Protein AF-A0A972SRE5-F1 (afdb_monomer)

pLDDT: mean 89.02, std 12.1, range [50.0, 98.44]

Secondary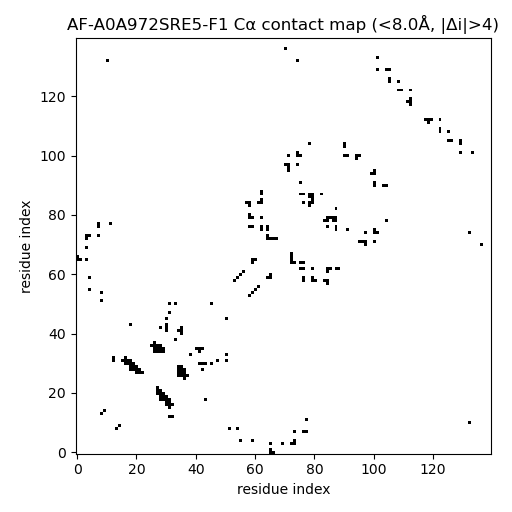 structure (DSSP, 8-state):
-THHHHHHHHHHH-S----B--TT-TT-SEETTEETTT-TT--TT--HHHHHHHHIIIIIGGGTGGGSPTTHHHHHHHHHHHH-HHHHHHHHTT---HHHHHHHHHHHHHHHHHH-GGGHHHHHHHHHHHHHHHHHHT--

Radius of gyration: 15.19 Å; Cα contacts (8 Å, |Δi|>4): 144; chains: 1; bounding box: 36×36×36 Å

Structure (mmCIF, N/CA/C/O backbone):
data_AF-A0A972SRE5-F1
#
_entry.id   AF-A0A972SRE5-F1
#
loop_
_atom_site.group_PDB
_atom_site.id
_atom_site.type_symbol
_atom_site.label_atom_id
_atom_site.label_alt_id
_atom_site.label_comp_id
_atom_site.label_asym_id
_atom_site.label_entity_id
_atom_site.label_seq_id
_atom_site.pdbx_PDB_ins_code
_atom_site.Cartn_x
_atom_site.Cartn_y
_atom_site.Cartn_z
_atom_site.occupancy
_atom_site.B_iso_or_equiv
_atom_site.auth_seq_id
_atom_site.auth_comp_id
_atom_site.auth_asym_id
_atom_site.auth_atom_id
_atom_site.pdbx_PDB_model_num
ATOM 1 N N . MET A 1 1 ? -13.699 -1.039 11.085 1.00 50.72 1 MET A N 1
ATOM 2 C CA . MET A 1 1 ? -13.719 -0.306 12.381 1.00 50.72 1 MET A CA 1
ATOM 3 C C . MET A 1 1 ? -12.350 0.309 12.616 1.00 50.72 1 MET A C 1
ATOM 5 O O . MET A 1 1 ? -11.354 -0.294 12.239 1.00 50.72 1 MET A O 1
ATOM 9 N N . ARG A 1 2 ? -12.311 1.486 13.255 1.00 56.03 2 ARG A N 1
ATOM 10 C CA . ARG A 1 2 ? -11.125 2.343 13.463 1.00 56.03 2 ARG A CA 1
ATOM 11 C C . ARG A 1 2 ? -9.849 1.597 13.902 1.00 56.03 2 ARG A C 1
ATOM 13 O O . ARG A 1 2 ? -8.768 1.989 13.480 1.00 56.03 2 ARG A O 1
ATOM 20 N N . GLU A 1 3 ? -9.991 0.513 14.667 1.00 64.50 3 GLU A N 1
ATOM 21 C CA . GLU A 1 3 ? -8.895 -0.344 15.151 1.00 64.50 3 GLU A CA 1
ATOM 22 C C . GLU A 1 3 ? -8.082 -1.022 14.032 1.00 64.50 3 GLU A C 1
ATOM 24 O O . GLU A 1 3 ? -6.872 -1.201 14.176 1.00 64.50 3 GLU A O 1
ATOM 29 N N . ASN A 1 4 ? -8.692 -1.334 12.882 1.00 78.56 4 ASN A N 1
ATOM 30 C CA . ASN A 1 4 ? -7.977 -2.006 11.793 1.00 78.56 4 ASN A CA 1
ATOM 31 C C . ASN A 1 4 ? -7.042 -1.066 11.029 1.00 78.56 4 ASN A C 1
ATOM 33 O O . ASN A 1 4 ? -6.017 -1.529 10.531 1.00 78.56 4 ASN A O 1
ATOM 37 N N . PHE A 1 5 ? -7.334 0.241 10.969 1.00 90.81 5 PHE A N 1
ATOM 38 C CA . PHE A 1 5 ? -6.460 1.188 10.272 1.00 90.81 5 PHE A CA 1
ATOM 39 C C . PHE A 1 5 ? -5.112 1.331 10.977 1.00 90.81 5 PHE A C 1
ATOM 41 O O . PHE A 1 5 ? -4.082 1.271 10.318 1.00 90.81 5 PHE A O 1
ATOM 48 N N . ASP A 1 6 ? -5.093 1.488 12.303 1.00 89.75 6 ASP A N 1
ATOM 49 C CA . ASP A 1 6 ? -3.832 1.641 13.037 1.00 89.75 6 ASP A CA 1
ATOM 50 C C . ASP A 1 6 ? -2.947 0.397 12.891 1.00 89.75 6 ASP A C 1
ATOM 52 O O . ASP A 1 6 ? -1.742 0.512 12.648 1.00 89.75 6 ASP A O 1
ATOM 56 N N . ARG A 1 7 ? -3.553 -0.797 12.945 1.00 87.94 7 ARG A N 1
ATOM 57 C CA . ARG A 1 7 ? -2.868 -2.062 12.652 1.00 87.94 7 ARG A CA 1
ATOM 58 C C . ARG A 1 7 ? -2.359 -2.099 11.209 1.00 87.94 7 ARG A C 1
ATOM 60 O O . ARG A 1 7 ? -1.186 -2.397 10.990 1.00 87.94 7 ARG A O 1
ATOM 67 N N . ALA A 1 8 ? -3.204 -1.784 10.228 1.00 90.56 8 ALA A N 1
ATOM 68 C CA . ALA A 1 8 ? -2.831 -1.775 8.815 1.00 90.56 8 ALA A CA 1
ATOM 69 C C . ALA A 1 8 ? -1.677 -0.802 8.545 1.00 90.56 8 ALA A C 1
ATOM 71 O O . ALA A 1 8 ? -0.689 -1.168 7.916 1.00 90.56 8 ALA A O 1
ATOM 72 N N . PHE A 1 9 ? -1.760 0.412 9.084 1.00 90.75 9 PHE A N 1
ATOM 73 C CA . PHE A 1 9 ? -0.733 1.438 8.974 1.00 90.75 9 PHE A CA 1
ATOM 74 C C . PHE A 1 9 ? 0.623 0.926 9.470 1.00 90.75 9 PHE A C 1
ATOM 76 O O . PHE A 1 9 ? 1.615 1.004 8.747 1.00 90.75 9 PHE A O 1
ATOM 83 N N . LEU A 1 10 ? 0.661 0.315 10.659 1.00 87.69 10 LEU A N 1
ATOM 84 C CA . LEU A 1 10 ? 1.890 -0.258 11.212 1.00 87.69 10 LEU A CA 1
ATOM 85 C C . LEU A 1 10 ? 2.434 -1.421 10.368 1.00 87.69 10 LEU A C 1
ATOM 87 O O . LEU A 1 10 ? 3.647 -1.532 10.188 1.00 87.69 10 LEU A O 1
ATOM 91 N N . LEU A 1 11 ? 1.566 -2.277 9.822 1.00 86.62 11 LEU A N 1
ATOM 92 C CA . LEU A 1 11 ? 1.974 -3.412 8.985 1.00 86.62 11 LEU A CA 1
ATOM 93 C C . LEU A 1 11 ? 2.551 -2.981 7.629 1.00 86.62 11 LEU A C 1
ATOM 95 O O . LEU A 1 11 ? 3.482 -3.628 7.134 1.00 86.62 11 LEU A O 1
ATOM 99 N N . VAL A 1 12 ? 1.985 -1.924 7.041 1.00 83.38 12 VAL A N 1
ATOM 100 C CA . VAL A 1 12 ? 2.255 -1.451 5.673 1.00 83.38 12 VAL A CA 1
ATOM 101 C C . VAL A 1 12 ? 3.414 -0.456 5.632 1.00 83.38 12 VAL A C 1
ATOM 103 O O . VAL A 1 12 ? 4.267 -0.562 4.746 1.00 83.38 12 VAL A O 1
ATOM 106 N N . ILE A 1 13 ? 3.463 0.484 6.577 1.00 80.69 13 ILE A N 1
ATOM 107 C CA . ILE A 1 13 ? 4.465 1.563 6.621 1.00 80.69 13 ILE A CA 1
ATOM 108 C C . ILE A 1 13 ? 5.648 1.196 7.521 1.00 80.69 13 ILE A C 1
ATOM 110 O O . ILE A 1 13 ? 6.780 1.591 7.250 1.00 80.69 13 ILE A O 1
ATOM 114 N N . GLY A 1 14 ? 5.419 0.361 8.538 1.00 69.56 14 GLY A N 1
ATOM 115 C CA . GLY A 1 14 ? 6.425 0.032 9.544 1.00 69.56 14 GLY A CA 1
ATOM 116 C C . GLY A 1 14 ? 6.642 1.169 10.548 1.00 69.56 14 GLY A C 1
ATOM 117 O O . GLY A 1 14 ? 6.257 2.314 10.328 1.00 69.56 14 GLY A O 1
ATOM 118 N N . ALA A 1 15 ? 7.272 0.850 11.680 1.00 50.00 15 ALA A N 1
ATOM 119 C CA . ALA A 1 15 ? 7.563 1.822 12.739 1.00 50.00 15 ALA A CA 1
ATOM 120 C C . ALA A 1 15 ? 8.754 2.755 12.417 1.00 50.00 15 ALA A C 1
ATOM 122 O O . ALA A 1 15 ? 8.974 3.735 13.122 1.00 50.00 15 ALA A O 1
ATOM 123 N N . GLU A 1 16 ? 9.530 2.466 11.366 1.00 51.94 16 GLU A N 1
ATOM 124 C CA . GLU A 1 16 ? 10.805 3.132 11.059 1.00 51.94 16 GLU A CA 1
ATOM 125 C C . GLU A 1 16 ? 10.774 3.883 9.719 1.00 51.94 16 GLU A C 1
ATOM 127 O O . GLU A 1 16 ? 11.599 3.646 8.835 1.00 51.94 16 GLU A O 1
ATOM 132 N N . GLY A 1 17 ? 9.830 4.808 9.543 1.00 60.12 17 GLY A N 1
ATOM 133 C CA . GLY A 1 17 ? 9.872 5.740 8.416 1.00 60.12 17 GLY A CA 1
ATOM 134 C C . GLY A 1 17 ? 10.993 6.764 8.589 1.00 60.12 17 GLY A C 1
ATOM 135 O O . GLY A 1 17 ? 10.757 7.892 9.007 1.00 60.12 17 GLY A O 1
ATOM 136 N N . LYS A 1 18 ? 12.232 6.367 8.297 1.00 62.59 18 LYS A N 1
ATOM 137 C CA . LYS A 1 18 ? 13.389 7.265 8.369 1.00 62.59 18 LYS A CA 1
ATOM 138 C C . LYS A 1 18 ? 13.345 8.264 7.208 1.00 62.59 18 LYS A C 1
ATOM 140 O O . LYS A 1 18 ? 12.980 7.871 6.100 1.00 62.59 18 LYS A O 1
ATOM 145 N N . PRO A 1 19 ? 13.724 9.530 7.436 1.00 67.75 19 PRO A N 1
ATOM 146 C CA . PRO A 1 19 ? 13.861 10.492 6.358 1.00 67.75 19 PRO A CA 1
ATOM 147 C C . PRO A 1 19 ? 14.948 10.032 5.380 1.00 67.75 19 PRO A C 1
ATOM 149 O O . PRO A 1 19 ? 16.047 9.653 5.789 1.00 67.75 19 PRO A O 1
ATOM 152 N N . THR A 1 20 ? 14.647 10.085 4.089 1.00 68.50 20 THR A N 1
ATOM 153 C CA . THR A 1 20 ? 15.584 9.807 3.000 1.00 68.50 20 THR A CA 1
ATOM 154 C C . THR A 1 20 ? 15.576 10.969 2.023 1.00 68.50 20 THR A C 1
ATOM 156 O O . THR A 1 20 ? 14.537 11.564 1.751 1.00 68.50 20 THR A O 1
ATOM 159 N N . ASN A 1 21 ? 16.742 11.303 1.487 1.00 69.00 21 ASN A N 1
ATOM 160 C CA . ASN A 1 21 ? 16.878 12.327 0.462 1.00 69.00 21 ASN A CA 1
ATOM 161 C C . ASN A 1 21 ? 17.818 11.777 -0.608 1.00 69.00 21 ASN A C 1
ATOM 163 O O . ASN A 1 21 ? 19.033 11.780 -0.411 1.00 69.00 21 ASN A O 1
ATOM 167 N N . ASP A 1 22 ? 17.244 11.225 -1.673 1.00 65.31 22 ASP A N 1
ATOM 168 C CA . ASP A 1 22 ? 17.992 10.719 -2.820 1.00 65.31 22 ASP A CA 1
ATOM 169 C C . ASP A 1 22 ? 18.030 11.821 -3.899 1.00 65.31 22 ASP A C 1
ATOM 171 O O . ASP A 1 22 ? 16.967 12.227 -4.375 1.00 65.31 22 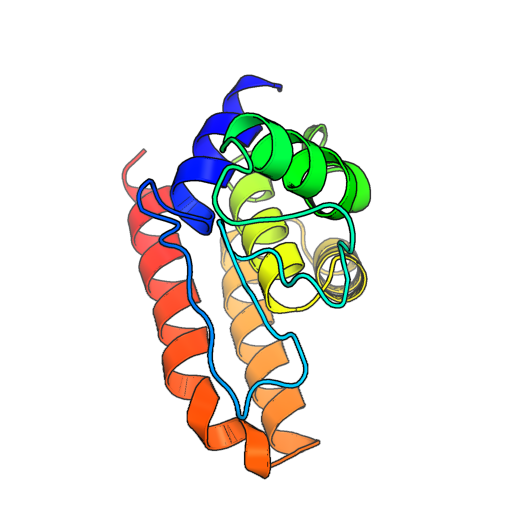ASP A O 1
ATOM 175 N N . PRO A 1 23 ? 19.215 12.353 -4.262 1.00 62.81 23 PRO A N 1
ATOM 176 C CA . PRO A 1 23 ? 19.350 13.399 -5.278 1.00 62.81 23 PRO A CA 1
ATOM 177 C C . PRO A 1 23 ? 18.826 13.005 -6.665 1.00 62.81 23 PRO A C 1
ATOM 179 O O . PRO A 1 23 ? 18.479 13.894 -7.443 1.00 62.81 23 PRO A O 1
ATOM 182 N N . ASP A 1 24 ? 18.778 11.705 -6.972 1.00 62.22 24 ASP A N 1
ATOM 183 C CA . ASP A 1 24 ? 18.308 11.173 -8.256 1.00 62.22 24 ASP A CA 1
ATOM 184 C C . ASP A 1 24 ? 16.814 10.786 -8.226 1.00 62.22 24 ASP A C 1
ATOM 186 O O . ASP A 1 24 ? 16.250 10.399 -9.256 1.00 62.22 24 ASP A O 1
ATOM 190 N N . ASP A 1 25 ? 16.151 10.889 -7.066 1.00 62.25 25 ASP A N 1
ATOM 191 C CA . ASP A 1 25 ? 14.722 10.612 -6.928 1.00 62.25 25 ASP A CA 1
ATOM 192 C C . ASP A 1 25 ? 13.893 11.851 -7.314 1.00 62.25 25 ASP A C 1
ATOM 194 O O . ASP A 1 25 ? 13.960 12.882 -6.635 1.00 62.25 25 ASP A O 1
ATOM 198 N N . PRO A 1 26 ? 13.052 11.781 -8.368 1.00 61.00 26 PRO A N 1
ATOM 199 C CA . PRO A 1 26 ? 12.168 12.885 -8.740 1.00 61.00 26 PRO A CA 1
ATOM 200 C C . PRO A 1 26 ? 11.178 13.274 -7.628 1.00 61.00 26 PRO A C 1
ATOM 202 O O . PRO A 1 26 ? 10.639 14.382 -7.659 1.00 61.00 26 PRO A O 1
ATOM 205 N N . GLY A 1 27 ? 10.933 12.391 -6.650 1.00 61.34 27 GLY A N 1
ATOM 206 C CA . GLY A 1 27 ? 10.114 12.658 -5.466 1.00 61.34 27 GLY A CA 1
ATOM 207 C C . GLY A 1 27 ? 10.779 13.568 -4.424 1.00 61.34 27 GLY A C 1
ATOM 208 O O . GLY A 1 27 ? 10.074 14.190 -3.619 1.00 61.34 27 GLY A O 1
ATOM 209 N N . GLY A 1 28 ? 12.110 13.688 -4.463 1.00 77.25 28 GLY A N 1
ATOM 210 C CA . GLY A 1 28 ? 12.908 14.471 -3.525 1.00 77.25 28 GLY A CA 1
ATOM 211 C C . GLY A 1 28 ? 12.887 13.918 -2.096 1.00 77.25 28 GLY A C 1
ATOM 212 O O . GLY A 1 28 ? 12.824 12.711 -1.863 1.00 77.25 28 GLY A O 1
ATOM 213 N N . PHE A 1 29 ? 12.946 14.822 -1.113 1.00 83.19 29 PHE A N 1
ATOM 214 C CA . PHE A 1 29 ? 12.899 14.468 0.306 1.00 83.19 29 PHE A CA 1
ATOM 215 C C . PHE A 1 29 ? 11.671 13.599 0.624 1.00 83.19 29 PHE A C 1
ATOM 217 O O . PHE A 1 29 ? 10.542 13.987 0.329 1.00 83.19 29 PHE A O 1
ATOM 224 N N . THR A 1 30 ? 11.892 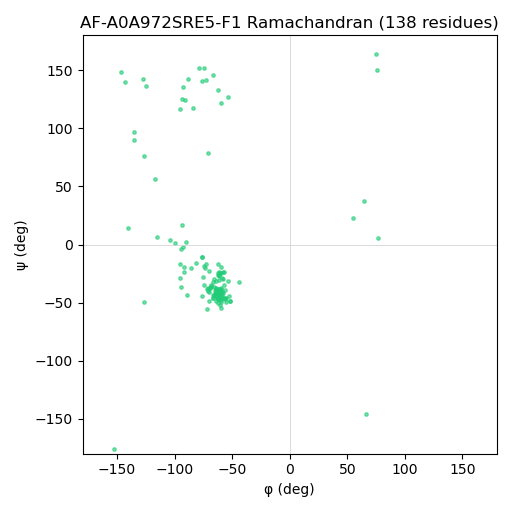12.452 1.262 1.00 82.19 30 THR A N 1
ATOM 225 C CA . THR A 1 30 ? 10.848 11.499 1.647 1.00 82.19 30 THR A CA 1
ATOM 226 C C . THR A 1 30 ? 10.919 11.215 3.141 1.00 82.19 30 THR A C 1
ATOM 228 O O . THR A 1 30 ? 11.999 10.990 3.682 1.00 82.19 30 THR A O 1
ATOM 231 N N . ILE A 1 31 ? 9.774 11.187 3.820 1.00 85.12 31 ILE A N 1
ATOM 232 C CA . ILE A 1 31 ? 9.659 10.782 5.229 1.00 85.12 31 ILE A CA 1
ATOM 233 C C . ILE A 1 31 ? 8.355 10.003 5.425 1.00 85.12 31 ILE A C 1
ATOM 235 O O . ILE A 1 31 ? 7.343 10.324 4.810 1.00 85.12 31 ILE A O 1
ATOM 239 N N . TRP A 1 32 ? 8.372 8.930 6.223 1.00 86.62 32 TRP A N 1
ATOM 240 C CA . TRP A 1 32 ? 7.212 8.029 6.400 1.00 86.62 32 TRP A CA 1
ATOM 241 C C . TRP A 1 32 ? 6.653 7.436 5.086 1.00 86.62 32 TRP A C 1
ATOM 243 O O . TRP A 1 32 ? 5.489 7.047 5.011 1.00 86.62 32 TRP A O 1
ATOM 253 N N . GLY A 1 33 ? 7.472 7.379 4.029 1.00 82.88 33 GLY A N 1
ATOM 254 C CA . GLY A 1 33 ? 7.044 6.969 2.685 1.00 82.88 33 GLY A CA 1
ATOM 255 C C . GLY A 1 33 ? 6.259 8.033 1.905 1.00 82.88 33 GLY A C 1
ATOM 256 O O . GLY A 1 33 ? 5.791 7.741 0.811 1.00 82.88 33 GLY A O 1
ATOM 257 N N . LEU A 1 34 ? 6.125 9.252 2.436 1.00 86.38 34 LEU A N 1
ATOM 258 C CA . LEU A 1 34 ? 5.556 10.402 1.735 1.00 86.38 34 LEU A CA 1
ATOM 259 C C . LEU A 1 34 ? 6.679 11.201 1.079 1.00 86.38 34 LEU A C 1
ATOM 261 O O . LEU A 1 34 ? 7.619 11.603 1.764 1.00 86.38 34 LEU A O 1
ATOM 265 N N . ALA A 1 35 ? 6.578 11.434 -0.228 1.00 87.38 35 ALA A N 1
ATOM 266 C CA . ALA A 1 35 ? 7.546 12.229 -0.978 1.00 87.38 35 ALA A CA 1
ATOM 267 C C . ALA A 1 35 ? 7.109 13.697 -1.056 1.00 87.38 35 ALA A C 1
ATOM 269 O O . ALA A 1 35 ? 5.952 14.000 -1.367 1.00 87.38 35 ALA A O 1
ATOM 270 N N . LYS A 1 36 ? 8.049 14.618 -0.823 1.00 88.38 36 LYS A N 1
ATOM 271 C CA . LYS A 1 36 ? 7.798 16.065 -0.761 1.00 88.38 36 LYS A CA 1
ATOM 272 C C . LYS A 1 36 ? 7.258 16.634 -2.068 1.00 88.38 36 LYS A C 1
ATOM 274 O O . LYS A 1 36 ? 6.530 17.618 -2.048 1.00 88.38 36 LYS A O 1
ATOM 279 N N . HIS A 1 37 ? 7.564 16.004 -3.199 1.00 88.38 37 HIS A N 1
ATOM 280 C CA . HIS A 1 37 ? 6.969 16.368 -4.483 1.00 88.38 37 HIS A CA 1
ATOM 281 C C . HIS A 1 37 ? 5.428 16.322 -4.470 1.00 88.38 37 HIS A C 1
ATOM 283 O O . HIS A 1 37 ? 4.789 17.197 -5.050 1.00 88.38 37 HIS A O 1
ATOM 289 N N . TYR A 1 38 ? 4.835 15.330 -3.796 1.00 86.50 38 TYR A N 1
ATOM 290 C CA . TYR A 1 38 ? 3.378 15.177 -3.683 1.00 86.50 38 TYR A CA 1
ATOM 291 C C . TYR A 1 38 ? 2.801 15.859 -2.438 1.00 86.50 38 TYR A C 1
ATOM 293 O O . TYR A 1 38 ? 1.635 16.245 -2.442 1.00 86.50 38 TYR A O 1
ATOM 301 N N . HIS A 1 39 ? 3.630 16.050 -1.410 1.00 89.69 39 HIS A N 1
ATOM 302 C CA . HIS A 1 39 ? 3.269 16.682 -0.141 1.00 89.69 39 HIS A CA 1
ATOM 303 C C . HIS A 1 39 ? 4.246 17.832 0.174 1.00 89.69 39 HIS A C 1
ATOM 305 O O . HIS A 1 39 ? 5.159 17.654 0.986 1.00 89.69 39 HIS A O 1
ATOM 311 N N . PRO A 1 40 ? 4.133 19.001 -0.490 1.00 90.69 40 PRO A N 1
ATOM 312 C CA . PRO A 1 40 ? 5.117 20.088 -0.390 1.00 90.69 40 PRO A CA 1
ATOM 313 C C . PRO A 1 40 ? 5.371 20.604 1.034 1.00 90.69 40 PRO A C 1
ATOM 315 O O . PRO A 1 40 ? 6.434 21.164 1.315 1.00 90.69 40 PRO A O 1
ATOM 318 N N . GLU A 1 41 ? 4.400 20.414 1.923 1.00 90.88 41 GLU A N 1
ATOM 319 C CA . GLU A 1 41 ? 4.410 20.790 3.333 1.00 90.88 41 GLU A CA 1
ATOM 320 C C . GLU A 1 41 ? 5.315 19.925 4.218 1.00 90.88 41 GLU A C 1
ATOM 322 O O . GLU A 1 41 ? 5.642 20.352 5.323 1.00 90.88 41 GLU A O 1
ATOM 327 N N . ILE A 1 42 ? 5.740 18.738 3.765 1.00 90.06 42 ILE A N 1
ATOM 328 C CA . ILE A 1 42 ? 6.545 17.843 4.605 1.00 90.06 42 ILE A CA 1
ATOM 329 C C . ILE A 1 42 ? 8.019 18.264 4.669 1.00 90.06 42 ILE A C 1
ATOM 331 O O . ILE A 1 42 ? 8.613 18.836 3.742 1.00 90.06 42 ILE A O 1
ATOM 335 N N . ASP A 1 43 ? 8.641 17.921 5.788 1.00 89.31 43 ASP A N 1
ATOM 336 C CA . ASP A 1 43 ? 10.038 18.170 6.120 1.00 89.31 43 ASP A CA 1
ATOM 337 C C . ASP A 1 43 ? 10.594 17.118 7.103 1.00 89.31 43 ASP A C 1
ATOM 339 O O . ASP A 1 43 ? 9.924 16.150 7.470 1.00 89.31 43 ASP A O 1
ATOM 343 N N . ALA A 1 44 ? 11.842 17.306 7.541 1.00 86.69 44 ALA A N 1
ATOM 344 C CA . ALA A 1 44 ? 12.526 16.402 8.467 1.00 86.69 44 ALA A CA 1
ATOM 345 C C . ALA A 1 44 ? 11.872 16.284 9.855 1.00 86.69 44 ALA A C 1
ATOM 347 O O . ALA A 1 44 ? 12.164 15.325 10.568 1.00 86.69 44 ALA A O 1
ATOM 348 N N . ASN A 1 45 ? 10.992 17.216 10.230 1.00 89.12 45 ASN A N 1
ATOM 349 C CA . ASN A 1 45 ? 10.303 17.242 11.520 1.00 89.12 45 ASN A CA 1
ATOM 350 C C . ASN A 1 45 ? 8.843 16.781 11.416 1.00 89.12 45 ASN A C 1
ATOM 352 O O . ASN A 1 45 ? 8.112 16.833 12.406 1.00 89.12 45 ASN A O 1
ATOM 356 N N . THR A 1 46 ? 8.402 16.343 10.234 1.00 89.50 46 THR A N 1
ATOM 357 C CA . THR A 1 46 ? 7.021 15.912 10.016 1.00 89.50 46 THR A CA 1
ATOM 358 C C . THR A 1 46 ? 6.679 14.744 10.946 1.00 89.50 46 THR A C 1
ATOM 360 O O . THR A 1 46 ? 7.349 13.709 10.891 1.00 89.50 46 THR A O 1
ATOM 363 N N . PRO A 1 47 ? 5.648 14.868 11.803 1.00 89.81 47 PRO A N 1
ATOM 364 C CA . PRO A 1 47 ? 5.312 13.835 12.772 1.00 89.81 47 PRO A CA 1
ATOM 365 C C . PRO A 1 47 ? 4.640 12.635 12.099 1.00 89.81 47 PRO A C 1
ATOM 367 O O . PRO A 1 47 ? 3.915 12.778 11.113 1.00 89.81 47 PRO A O 1
ATOM 370 N N . ILE A 1 48 ? 4.804 11.446 12.684 1.00 87.69 48 ILE A N 1
ATOM 371 C CA . ILE A 1 48 ? 4.155 10.223 12.187 1.00 87.69 48 ILE A CA 1
ATOM 372 C C . ILE A 1 48 ? 2.621 10.339 12.164 1.00 87.69 48 ILE A C 1
ATOM 374 O O . ILE A 1 48 ? 1.976 9.754 11.298 1.00 87.69 48 ILE A O 1
ATOM 378 N N . ASP A 1 49 ? 2.030 11.140 13.055 1.00 89.69 49 ASP A N 1
ATOM 379 C CA . ASP A 1 49 ? 0.585 11.389 13.077 1.00 89.69 49 ASP A CA 1
ATOM 380 C C . ASP A 1 49 ? 0.100 12.157 11.844 1.00 89.69 49 ASP A C 1
ATOM 382 O O . ASP A 1 49 ? -1.007 11.909 11.366 1.00 89.69 49 ASP A O 1
ATOM 386 N N . TYR A 1 50 ? 0.934 13.042 11.288 1.00 91.81 50 TYR A N 1
ATOM 387 C CA . TYR A 1 50 ? 0.638 13.679 10.007 1.00 91.81 50 TYR A CA 1
ATOM 388 C C . TYR A 1 50 ? 0.596 12.631 8.897 1.00 91.81 50 TYR A C 1
ATOM 390 O O . TYR A 1 50 ? -0.387 12.537 8.162 1.00 91.81 50 TYR A O 1
ATOM 398 N N . ALA A 1 51 ? 1.619 11.773 8.838 1.00 90.62 51 ALA A N 1
ATOM 399 C CA . ALA A 1 51 ? 1.652 10.687 7.870 1.00 90.62 51 ALA A CA 1
ATOM 400 C C . ALA A 1 51 ? 0.427 9.775 8.014 1.00 90.62 51 ALA A C 1
ATOM 402 O O . ALA A 1 51 ? -0.244 9.495 7.025 1.00 90.62 51 ALA A O 1
ATOM 403 N N . LYS A 1 52 ? 0.058 9.382 9.239 1.00 91.88 52 LYS A N 1
ATOM 404 C CA . LYS A 1 52 ? -1.167 8.612 9.499 1.00 91.88 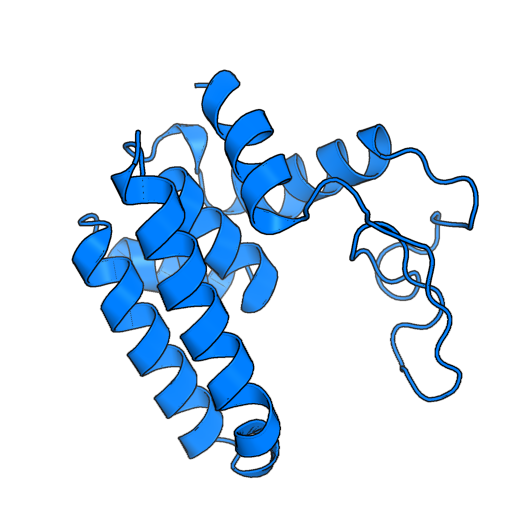52 LYS A CA 1
ATOM 405 C C . LYS A 1 52 ? -2.412 9.269 8.907 1.00 91.88 52 LYS A C 1
ATOM 407 O O . LYS A 1 52 ? -3.215 8.569 8.298 1.00 91.88 52 LYS A O 1
ATOM 412 N N . GLN A 1 53 ? -2.578 10.582 9.059 1.00 93.94 53 GLN A N 1
ATOM 413 C CA . GLN A 1 53 ? -3.729 11.302 8.503 1.00 93.94 53 GLN A CA 1
ATOM 414 C C . GLN A 1 53 ? -3.737 11.285 6.972 1.00 93.94 53 GLN A C 1
ATOM 416 O O . GLN A 1 53 ? -4.785 11.033 6.376 1.00 93.94 53 GLN A O 1
ATOM 421 N N . VAL A 1 54 ? -2.575 11.484 6.344 1.00 94.38 54 VAL A N 1
ATOM 422 C CA . VAL A 1 54 ? -2.422 11.379 4.885 1.00 94.38 54 VAL A CA 1
ATOM 423 C C . VAL A 1 54 ? -2.781 9.969 4.415 1.00 94.38 54 VAL A C 1
ATOM 425 O O . VAL A 1 54 ? -3.666 9.807 3.579 1.00 94.38 54 VAL A O 1
ATOM 428 N N . TYR A 1 55 ? -2.190 8.933 5.016 1.00 94.88 55 TYR A N 1
ATOM 429 C CA . TYR A 1 55 ? -2.468 7.544 4.646 1.00 94.88 55 TYR A CA 1
ATOM 430 C C . TYR A 1 55 ? -3.932 7.150 4.851 1.00 94.88 55 TYR A C 1
ATOM 432 O O . TYR A 1 55 ? -4.513 6.438 4.027 1.00 94.88 55 TYR A O 1
ATOM 440 N N . ARG A 1 56 ? -4.544 7.637 5.934 1.00 95.06 56 ARG A N 1
ATOM 441 C CA . ARG A 1 56 ? -5.963 7.431 6.211 1.00 95.06 56 ARG A CA 1
ATOM 442 C C . ARG A 1 56 ? -6.814 8.005 5.084 1.00 95.06 56 ARG A C 1
ATOM 444 O O . ARG A 1 56 ? -7.598 7.283 4.482 1.00 95.06 56 ARG A O 1
ATOM 451 N N . LYS A 1 57 ? -6.619 9.282 4.771 1.00 96.25 57 LYS A N 1
ATOM 452 C CA . LYS A 1 57 ? -7.447 10.005 3.808 1.00 96.25 57 LYS A CA 1
ATOM 453 C C . LYS A 1 57 ? -7.226 9.527 2.373 1.00 96.25 57 LYS A C 1
ATOM 455 O O . LYS A 1 57 ? -8.184 9.292 1.644 1.00 96.25 57 LYS A O 1
ATOM 460 N N . GLU A 1 58 ? -5.971 9.410 1.955 1.00 96.19 58 GLU A N 1
ATOM 461 C CA . GLU A 1 58 ? -5.622 9.225 0.543 1.00 96.19 58 GLU A CA 1
ATOM 462 C C . GLU A 1 58 ? -5.641 7.766 0.091 1.00 96.19 58 GLU A C 1
ATOM 464 O O . GLU A 1 58 ? -5.774 7.503 -1.102 1.00 96.19 58 GLU A O 1
ATOM 469 N N . TYR A 1 59 ? -5.554 6.814 1.024 1.00 96.38 59 TYR A N 1
ATOM 470 C CA . TYR A 1 59 ? -5.452 5.395 0.685 1.00 96.38 59 TYR A CA 1
ATOM 471 C C . TYR A 1 59 ? -6.513 4.545 1.380 1.00 96.38 59 TYR A C 1
ATOM 473 O O . TYR A 1 59 ? -7.184 3.772 0.705 1.00 96.38 59 TYR A O 1
ATOM 481 N N . TRP A 1 60 ? -6.704 4.676 2.697 1.00 96.88 60 TRP A N 1
ATOM 482 C CA . TRP A 1 60 ? -7.678 3.857 3.436 1.00 96.88 60 TRP A CA 1
ATOM 483 C C . TRP A 1 60 ? -9.127 4.256 3.129 1.00 96.88 60 TRP A C 1
ATOM 485 O O . TRP A 1 60 ? -9.927 3.435 2.678 1.00 96.88 60 TRP A O 1
ATOM 495 N N . ASP A 1 61 ? -9.460 5.531 3.320 1.00 97.31 61 ASP A N 1
ATOM 496 C CA . ASP A 1 61 ? -10.804 6.055 3.072 1.00 97.31 61 ASP A CA 1
ATOM 497 C C . ASP A 1 61 ? -11.115 6.047 1.566 1.00 97.31 61 ASP A C 1
ATOM 499 O O . ASP A 1 61 ? -12.230 5.719 1.163 1.00 97.31 61 ASP A O 1
ATOM 503 N N . ALA A 1 62 ? -10.112 6.315 0.720 1.00 98.00 62 ALA A N 1
ATOM 504 C CA . ALA A 1 62 ? -10.253 6.328 -0.736 1.00 98.00 62 ALA A CA 1
ATOM 505 C C . ALA A 1 62 ? -10.760 4.997 -1.320 1.00 98.00 62 ALA A C 1
ATOM 507 O O . ALA A 1 62 ? -11.444 5.002 -2.344 1.00 98.00 62 ALA A O 1
ATOM 508 N N . ILE A 1 63 ? -10.451 3.865 -0.677 1.00 97.88 63 ILE A N 1
ATOM 509 C CA . ILE A 1 63 ? -10.915 2.535 -1.102 1.00 97.88 63 ILE A CA 1
ATOM 510 C C . ILE A 1 63 ? -12.130 2.031 -0.308 1.00 97.88 63 ILE A C 1
ATOM 512 O O . ILE A 1 63 ? -12.578 0.908 -0.545 1.00 97.88 63 ILE A O 1
ATOM 516 N N . GLY A 1 64 ? -12.653 2.829 0.631 1.00 96.62 64 GLY A N 1
ATOM 517 C CA . GLY A 1 64 ? -13.731 2.422 1.536 1.00 96.62 64 GLY A CA 1
ATOM 518 C C . GLY A 1 64 ? -13.323 1.287 2.478 1.00 96.62 64 GLY A C 1
ATOM 519 O O . GLY A 1 64 ? -14.111 0.377 2.723 1.00 96.62 64 GLY A O 1
ATOM 520 N N . ALA A 1 65 ? -12.078 1.289 2.968 1.00 96.50 65 ALA A N 1
ATOM 521 C CA . ALA A 1 65 ? -11.521 0.158 3.713 1.00 96.50 65 ALA A CA 1
ATOM 522 C C . ALA A 1 65 ? -12.256 -0.159 5.028 1.00 96.50 65 ALA A C 1
ATOM 524 O O . ALA A 1 65 ? -12.252 -1.311 5.449 1.00 96.50 65 ALA A O 1
ATOM 525 N N . ASP A 1 66 ? -12.924 0.818 5.654 1.00 95.31 66 ASP A N 1
ATOM 526 C CA . ASP A 1 66 ? -13.710 0.579 6.874 1.00 95.31 66 ASP A CA 1
ATOM 527 C C . ASP A 1 66 ? -14.887 -0.390 6.679 1.00 95.31 66 ASP A C 1
ATOM 529 O O . ASP A 1 66 ? -15.287 -1.038 7.650 1.00 95.31 66 ASP A O 1
ATOM 533 N N . ASP A 1 67 ? -15.390 -0.511 5.447 1.00 94.81 67 ASP A N 1
ATOM 534 C CA . ASP A 1 67 ? -16.505 -1.389 5.075 1.00 94.81 67 ASP A CA 1
ATOM 535 C C . ASP A 1 67 ? -16.036 -2.770 4.583 1.00 94.81 67 ASP A C 1
ATOM 537 O O . ASP A 1 67 ? -16.850 -3.634 4.244 1.00 94.81 67 ASP A O 1
ATOM 541 N N . LEU A 1 68 ? -14.721 -2.997 4.503 1.00 95.06 68 LEU A N 1
ATOM 542 C CA . LEU A 1 68 ? -14.157 -4.270 4.067 1.00 95.06 68 LEU A CA 1
ATOM 543 C C . LEU A 1 68 ? -13.987 -5.227 5.257 1.00 95.06 68 LEU A C 1
ATOM 545 O O . LEU A 1 68 ? -13.601 -4.804 6.348 1.00 95.06 68 LEU A O 1
ATOM 549 N N . PRO A 1 69 ? -14.230 -6.537 5.070 1.00 93.50 69 PRO A N 1
ATOM 550 C CA . PRO A 1 69 ? -13.939 -7.520 6.105 1.00 93.50 69 PRO A CA 1
ATOM 551 C C . PRO A 1 69 ? -12.428 -7.618 6.338 1.00 93.50 69 PRO A C 1
ATOM 553 O O . PRO A 1 69 ? -11.639 -7.548 5.397 1.00 93.50 69 PRO A O 1
ATOM 556 N N . SER A 1 70 ? -12.009 -7.857 7.578 1.00 92.38 70 SER A N 1
ATOM 557 C CA . SER A 1 70 ? -10.609 -8.195 7.847 1.00 92.38 70 SER A CA 1
ATOM 558 C C . SER A 1 70 ? -10.322 -9.654 7.455 1.00 92.38 70 SER A C 1
ATOM 560 O O . SER A 1 70 ? -11.194 -10.498 7.671 1.00 92.38 70 SER A O 1
ATOM 562 N N . PRO A 1 71 ? -9.150 -9.985 6.869 1.00 94.25 71 PRO A N 1
ATOM 563 C CA . PRO A 1 71 ? -7.996 -9.116 6.597 1.00 94.25 71 PRO A CA 1
ATOM 564 C C . PRO A 1 71 ? -7.967 -8.477 5.190 1.00 94.25 71 PRO A C 1
ATOM 566 O O . PRO A 1 71 ? -6.910 -8.014 4.749 1.00 94.25 71 PRO A O 1
ATOM 569 N N . LEU A 1 72 ? -9.085 -8.449 4.451 1.00 96.12 72 LEU A N 1
ATOM 570 C CA . LEU A 1 72 ? -9.134 -7.817 3.123 1.00 96.12 72 LEU A CA 1
ATOM 571 C C . LEU A 1 72 ? -8.875 -6.308 3.200 1.00 96.12 72 LEU A C 1
ATOM 573 O O . LEU A 1 72 ? -8.206 -5.773 2.321 1.00 96.12 72 LEU A O 1
ATOM 577 N N . ASP A 1 73 ? -9.378 -5.637 4.234 1.00 96.06 73 ASP A N 1
ATOM 578 C CA . ASP A 1 73 ? -9.124 -4.218 4.506 1.00 96.06 73 ASP A CA 1
ATOM 579 C C . ASP A 1 73 ? -7.623 -3.872 4.506 1.00 96.06 73 ASP A C 1
ATOM 581 O O . ASP A 1 73 ? -7.181 -2.971 3.790 1.00 96.06 73 ASP A O 1
ATOM 585 N N . ILE A 1 74 ? -6.818 -4.660 5.220 1.00 95.31 74 ILE A N 1
ATOM 586 C CA . ILE A 1 74 ? -5.360 -4.521 5.299 1.00 95.31 74 ILE A CA 1
ATOM 587 C C . ILE A 1 74 ? -4.709 -4.819 3.943 1.00 95.31 74 ILE A C 1
ATOM 589 O O . ILE A 1 74 ? -3.845 -4.065 3.490 1.00 95.31 74 ILE A O 1
ATOM 593 N N . ALA A 1 75 ? -5.114 -5.908 3.281 1.00 95.94 75 ALA A N 1
ATOM 594 C CA . ALA A 1 75 ? -4.557 -6.304 1.988 1.00 95.94 75 ALA A CA 1
ATOM 595 C C . ALA A 1 75 ? -4.830 -5.261 0.891 1.00 95.94 75 ALA A C 1
ATOM 597 O O . ALA A 1 75 ? -3.944 -4.945 0.091 1.00 95.94 75 ALA A O 1
ATOM 598 N N . ALA A 1 76 ? -6.043 -4.709 0.868 1.00 97.31 76 ALA A N 1
ATOM 599 C CA . ALA A 1 76 ? -6.454 -3.696 -0.089 1.00 97.31 76 ALA A CA 1
ATOM 600 C C . ALA A 1 76 ? -5.770 -2.353 0.177 1.00 97.31 76 ALA A C 1
ATOM 602 O O . ALA A 1 76 ? -5.313 -1.715 -0.771 1.00 97.31 76 ALA A O 1
ATOM 603 N N . PHE A 1 77 ? -5.616 -1.965 1.445 1.00 97.12 77 PHE A N 1
ATOM 604 C CA . PHE A 1 77 ? -4.859 -0.776 1.829 1.00 97.12 77 PHE A CA 1
ATOM 605 C C . PHE A 1 77 ? -3.383 -0.872 1.418 1.00 97.12 77 PHE A C 1
ATOM 607 O O . PHE A 1 77 ? -2.861 0.038 0.776 1.00 97.12 77 PHE A O 1
ATOM 614 N N . ASP A 1 78 ? -2.716 -1.998 1.691 1.00 95.81 78 ASP A N 1
ATOM 615 C CA . ASP A 1 78 ? -1.325 -2.216 1.270 1.00 95.81 78 ASP A CA 1
ATOM 616 C C . ASP A 1 78 ? -1.156 -2.135 -0.255 1.00 95.81 78 ASP A C 1
ATOM 618 O O . ASP A 1 78 ? -0.166 -1.606 -0.776 1.00 95.81 78 ASP A O 1
ATOM 622 N N . PHE A 1 79 ? -2.135 -2.662 -0.992 1.00 97.38 79 PHE A N 1
ATOM 623 C CA . PHE A 1 79 ? -2.127 -2.579 -2.444 1.00 97.38 79 PHE A CA 1
ATOM 624 C C . PHE A 1 79 ? -2.369 -1.149 -2.936 1.00 97.38 79 PHE A C 1
ATOM 626 O O . PHE A 1 79 ? -1.646 -0.695 -3.818 1.00 97.38 79 PHE A O 1
ATOM 633 N N . ALA A 1 80 ? -3.291 -0.408 -2.317 1.00 97.12 80 ALA A N 1
ATOM 634 C CA . ALA A 1 80 ? -3.534 0.997 -2.633 1.00 97.12 80 ALA A CA 1
ATOM 635 C C . ALA A 1 80 ? -2.276 1.855 -2.435 1.00 97.12 80 ALA A C 1
ATOM 637 O O . ALA A 1 80 ? -1.970 2.690 -3.279 1.00 97.12 80 ALA A O 1
ATOM 638 N N . VAL A 1 81 ? -1.508 1.616 -1.369 1.00 93.69 81 VAL A N 1
ATOM 639 C CA . VAL A 1 81 ? -0.240 2.325 -1.121 1.00 93.69 81 VAL A CA 1
ATOM 640 C C . VAL A 1 81 ? 0.816 1.997 -2.180 1.00 93.69 81 VAL A C 1
ATOM 642 O O . VAL A 1 81 ? 1.587 2.861 -2.583 1.00 93.69 81 VAL A O 1
ATOM 645 N N . THR A 1 82 ? 0.861 0.755 -2.665 1.00 91.06 82 THR A N 1
ATOM 646 C CA . THR A 1 82 ? 1.912 0.314 -3.602 1.00 91.06 82 THR A CA 1
ATOM 647 C C . THR A 1 82 ? 1.564 0.464 -5.079 1.00 91.06 82 THR A C 1
ATOM 649 O O . THR A 1 82 ? 2.460 0.412 -5.921 1.00 91.06 82 THR A O 1
ATOM 652 N N . SER A 1 83 ? 0.286 0.586 -5.428 1.00 93.12 83 SER A N 1
ATOM 653 C CA . SER A 1 83 ? -0.191 0.613 -6.821 1.00 93.12 83 SER A CA 1
ATOM 654 C C . SER A 1 83 ? -1.318 1.615 -7.060 1.00 93.12 83 SER A C 1
ATOM 656 O O . SER A 1 83 ? -1.929 1.605 -8.114 1.00 93.12 83 SER A O 1
ATOM 658 N N . ALA A 1 84 ? -1.543 2.529 -6.120 1.00 94.31 84 ALA A N 1
ATOM 659 C CA . ALA A 1 84 ? -2.606 3.530 -6.104 1.00 94.31 84 ALA A CA 1
ATOM 660 C C . ALA A 1 84 ? -4.014 2.991 -5.747 1.00 94.31 84 ALA A C 1
ATOM 662 O O . ALA A 1 84 ? -4.366 1.846 -6.056 1.00 94.31 84 ALA A O 1
ATOM 663 N N . PRO A 1 85 ? -4.873 3.832 -5.132 1.00 97.88 85 PRO A N 1
ATOM 664 C CA . PRO A 1 85 ? -6.238 3.454 -4.748 1.00 97.88 85 PRO A CA 1
ATOM 665 C C . PRO A 1 85 ? -7.101 2.949 -5.909 1.00 97.88 85 PRO A C 1
ATOM 667 O O . PRO A 1 85 ? -7.903 2.033 -5.734 1.00 97.88 85 PRO A O 1
ATOM 670 N N . GLY A 1 86 ? -6.924 3.510 -7.111 1.00 98.06 86 GLY A N 1
ATOM 671 C CA . GLY A 1 86 ? -7.692 3.121 -8.297 1.00 98.06 86 GLY A CA 1
ATOM 672 C C . GLY A 1 86 ? -7.515 1.647 -8.674 1.00 98.06 86 GLY A C 1
ATOM 673 O O . GLY A 1 86 ? -8.503 0.967 -8.965 1.00 98.06 86 GLY A O 1
ATOM 674 N N . ASP A 1 87 ? -6.286 1.132 -8.598 1.00 98.00 87 ASP A N 1
ATOM 675 C CA . ASP A 1 87 ? -5.991 -0.272 -8.897 1.00 98.00 87 ASP A CA 1
ATOM 676 C C . ASP A 1 87 ? -6.540 -1.206 -7.813 1.00 98.00 87 ASP A C 1
ATOM 678 O O . ASP A 1 87 ? -7.101 -2.262 -8.126 1.00 98.00 87 ASP A O 1
ATOM 682 N N . ALA A 1 88 ? -6.475 -0.796 -6.543 1.00 98.19 88 ALA A N 1
ATOM 683 C CA . ALA A 1 88 ? -7.089 -1.542 -5.448 1.00 98.19 88 ALA A CA 1
ATOM 684 C C . ALA A 1 88 ? -8.614 -1.631 -5.600 1.00 98.19 88 ALA A C 1
ATOM 686 O O . ALA A 1 88 ? -9.177 -2.726 -5.522 1.00 98.19 88 ALA A O 1
ATOM 687 N N . ILE A 1 89 ? -9.283 -0.516 -5.909 1.00 98.44 89 ILE A N 1
ATOM 688 C CA . ILE A 1 89 ? -10.727 -0.478 -6.184 1.00 98.44 89 ILE A CA 1
ATOM 689 C C . ILE A 1 89 ? -11.079 -1.377 -7.372 1.00 98.44 89 ILE A C 1
ATOM 691 O O . ILE A 1 89 ? -12.076 -2.101 -7.323 1.00 98.44 89 ILE A O 1
ATOM 695 N N . ALA A 1 90 ? -10.280 -1.356 -8.442 1.00 98.31 90 ALA A N 1
ATOM 696 C CA . ALA A 1 90 ? -10.504 -2.213 -9.602 1.00 98.31 90 ALA A CA 1
ATOM 697 C C . ALA A 1 90 ? -10.454 -3.703 -9.229 1.00 98.31 90 ALA A C 1
ATOM 699 O O . ALA A 1 90 ? -11.303 -4.473 -9.675 1.00 98.31 90 ALA A O 1
ATOM 700 N N . LEU A 1 91 ? -9.518 -4.105 -8.367 1.00 98.25 91 LEU A N 1
ATOM 701 C CA . LEU A 1 91 ? -9.401 -5.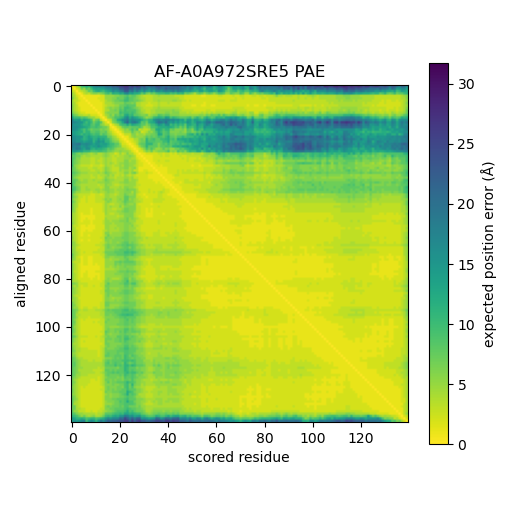487 -7.903 1.00 98.25 91 LEU A CA 1
ATOM 702 C C . LEU A 1 91 ? -10.528 -5.880 -6.928 1.00 98.25 91 LEU A C 1
ATOM 704 O O . LEU A 1 91 ? -11.078 -6.976 -7.046 1.00 98.25 91 LEU A O 1
ATOM 708 N N . LEU A 1 92 ? -10.938 -4.968 -6.036 1.00 98.38 92 LEU A N 1
ATOM 709 C CA . LEU A 1 92 ? -12.065 -5.150 -5.105 1.00 98.38 92 LEU A CA 1
ATOM 710 C C . LEU A 1 92 ? -13.410 -5.354 -5.819 1.00 98.38 92 LEU A C 1
ATOM 712 O O . LEU A 1 92 ? -14.311 -5.996 -5.282 1.00 98.38 92 LEU A O 1
ATOM 716 N N . LYS A 1 93 ? -13.571 -4.822 -7.037 1.00 98.00 93 LYS A N 1
ATOM 717 C CA . LYS A 1 93 ? -14.755 -5.088 -7.874 1.00 98.00 93 LYS A CA 1
ATOM 718 C C . LYS A 1 93 ? -14.801 -6.523 -8.397 1.00 98.00 93 LYS A C 1
ATOM 720 O O . LYS A 1 93 ? -15.875 -6.995 -8.751 1.00 98.00 93 LYS A O 1
ATOM 725 N N . VAL A 1 94 ? -13.653 -7.197 -8.471 1.00 97.62 94 VAL A N 1
ATOM 726 C CA . VAL A 1 94 ? -13.533 -8.555 -9.013 1.00 97.62 94 VAL A CA 1
ATOM 727 C C . VAL A 1 94 ? -13.606 -9.608 -7.912 1.00 97.62 94 VAL A C 1
ATOM 729 O O . VAL A 1 94 ? -14.174 -10.671 -8.137 1.00 97.62 94 VAL A O 1
ATOM 732 N N . THR A 1 95 ? -13.049 -9.334 -6.731 1.00 97.50 95 THR A N 1
ATOM 733 C CA . THR A 1 95 ? -13.102 -10.267 -5.601 1.00 97.50 95 THR A CA 1
ATOM 734 C C . THR A 1 95 ? -13.185 -9.552 -4.257 1.00 97.50 95 THR A C 1
ATOM 736 O O . THR A 1 95 ? -12.634 -8.467 -4.066 1.00 97.50 95 THR A O 1
ATOM 739 N N . ARG A 1 96 ? -13.868 -10.204 -3.312 1.00 95.81 96 ARG A N 1
ATOM 740 C CA . ARG A 1 96 ? -13.923 -9.841 -1.889 1.00 95.81 96 ARG A CA 1
ATOM 741 C C . ARG A 1 96 ? -13.293 -10.916 -0.992 1.00 95.81 96 ARG A C 1
ATOM 743 O O . ARG A 1 96 ? -13.364 -10.805 0.226 1.00 95.81 96 ARG A O 1
ATOM 750 N N . HIS A 1 97 ? -12.668 -11.938 -1.577 1.00 97.12 97 HIS A N 1
ATOM 751 C CA . HIS A 1 97 ? -11.881 -12.930 -0.846 1.00 97.12 97 HIS A CA 1
ATOM 752 C C . HIS A 1 97 ? -10.431 -12.457 -0.775 1.00 97.12 97 HIS A C 1
ATOM 754 O O . HIS A 1 97 ? -9.821 -12.156 -1.803 1.00 97.12 97 HIS A O 1
ATOM 760 N N . TRP A 1 98 ? -9.877 -12.354 0.431 1.00 96.00 98 TRP A N 1
ATOM 761 C CA . TRP A 1 98 ? -8.569 -11.731 0.631 1.00 96.00 98 TRP A CA 1
ATOM 762 C C . TRP A 1 98 ? -7.431 -12.569 0.031 1.00 96.00 98 TRP A C 1
ATOM 764 O O . TRP A 1 98 ? -6.501 -12.007 -0.546 1.00 96.00 98 TRP A O 1
ATOM 774 N N . GLU A 1 99 ? -7.520 -13.900 0.071 1.00 96.69 99 GLU A N 1
ATOM 775 C CA . GLU A 1 99 ? -6.538 -14.801 -0.539 1.00 96.69 99 GLU A CA 1
ATOM 776 C C . GLU A 1 99 ? -6.492 -14.601 -2.056 1.00 96.69 99 GLU A C 1
ATOM 778 O O . GLU A 1 99 ? -5.429 -14.440 -2.661 1.00 96.69 99 GLU A O 1
ATOM 783 N N . GLU A 1 100 ? -7.671 -14.559 -2.677 1.00 98.00 100 GLU A N 1
ATOM 784 C CA . GLU A 1 100 ? -7.803 -14.339 -4.111 1.00 98.00 100 GLU A CA 1
ATOM 785 C C . GLU A 1 100 ? -7.320 -12.937 -4.497 1.00 98.00 100 GLU A C 1
ATOM 787 O O . GLU A 1 100 ? -6.623 -12.776 -5.501 1.00 98.00 100 GLU A O 1
ATOM 792 N N . PHE A 1 101 ? -7.633 -11.925 -3.685 1.00 98.31 101 PHE A N 1
ATOM 793 C CA . PHE A 1 101 ? -7.147 -10.562 -3.867 1.00 98.31 101 PHE A CA 1
ATOM 794 C C . PHE A 1 101 ? -5.612 -10.520 -3.912 1.00 98.31 101 PHE A C 1
ATOM 796 O O . PHE A 1 101 ? -5.029 -9.935 -4.829 1.00 98.31 101 PHE A O 1
ATOM 803 N N . MET A 1 102 ? -4.945 -11.208 -2.982 1.00 97.25 102 MET A N 1
ATOM 804 C CA . MET A 1 102 ? -3.481 -11.281 -2.907 1.00 97.25 102 MET A CA 1
ATOM 805 C C . MET A 1 102 ? -2.866 -11.977 -4.130 1.00 97.25 102 MET A C 1
ATOM 807 O O . MET A 1 102 ? -1.879 -11.494 -4.690 1.00 97.25 102 MET A O 1
ATOM 811 N N . VAL A 1 103 ? -3.470 -13.067 -4.612 1.00 98.06 103 VAL A N 1
ATOM 812 C CA . VAL A 1 103 ? -3.024 -13.744 -5.844 1.00 98.06 103 VAL A CA 1
ATOM 813 C C . VAL A 1 103 ? -3.234 -12.852 -7.073 1.00 98.06 103 VAL A C 1
ATOM 815 O O . VAL A 1 103 ? -2.342 -12.714 -7.917 1.00 98.06 103 VAL A O 1
ATOM 818 N N . ARG A 1 104 ? -4.389 -12.187 -7.177 1.00 98.25 104 ARG A N 1
ATOM 819 C CA . ARG A 1 104 ? -4.700 -11.268 -8.284 1.00 98.25 104 ARG A CA 1
ATOM 820 C C . ARG A 1 104 ? -3.779 -10.052 -8.309 1.00 98.25 104 ARG A C 1
ATOM 822 O O . ARG A 1 104 ? -3.445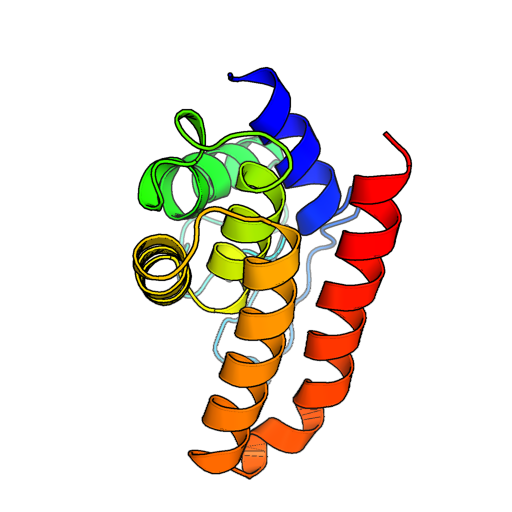 -9.571 -9.390 1.00 98.25 104 ARG A O 1
ATOM 829 N N . ARG A 1 105 ? -3.305 -9.600 -7.152 1.00 97.19 105 ARG A N 1
ATOM 830 C CA . ARG A 1 105 ? -2.285 -8.556 -7.044 1.00 97.19 105 ARG A CA 1
ATOM 831 C C . ARG A 1 105 ? -0.948 -8.984 -7.658 1.00 97.19 105 ARG A C 1
ATOM 833 O O . ARG A 1 105 ? -0.335 -8.204 -8.381 1.00 97.19 105 ARG A O 1
ATOM 840 N N . ILE A 1 106 ? -0.518 -10.233 -7.461 1.00 98.00 106 ILE A N 1
ATOM 841 C CA . ILE A 1 106 ? 0.685 -10.763 -8.132 1.00 98.00 106 ILE A CA 1
ATOM 842 C C . ILE A 1 106 ? 0.494 -10.751 -9.655 1.00 98.00 106 ILE A C 1
ATOM 844 O O . ILE A 1 106 ? 1.380 -10.299 -10.383 1.00 98.00 106 ILE A O 1
ATOM 848 N N . LYS A 1 107 ? -0.686 -11.166 -10.139 1.00 98.12 107 LYS A N 1
ATOM 849 C CA . LYS A 1 107 ? -1.037 -11.086 -11.568 1.00 98.12 10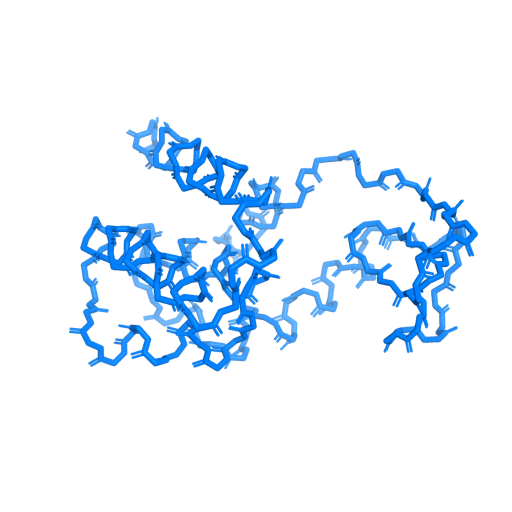7 LYS A CA 1
ATOM 850 C C . LYS A 1 107 ? -0.983 -9.648 -12.091 1.00 98.12 107 LYS A C 1
ATOM 852 O O . LYS A 1 107 ? -0.429 -9.427 -13.166 1.00 98.12 107 LYS A O 1
ATOM 857 N N . HIS A 1 108 ? -1.501 -8.678 -11.336 1.00 97.88 108 HIS A N 1
ATOM 858 C CA . HIS A 1 108 ? -1.407 -7.259 -11.683 1.00 97.88 108 HIS A CA 1
ATOM 859 C C . HIS A 1 108 ? 0.057 -6.832 -11.874 1.00 97.88 108 HIS A C 1
ATOM 861 O O . HIS A 1 108 ? 0.397 -6.256 -12.907 1.00 97.88 108 HIS A O 1
ATOM 867 N N . TYR A 1 109 ? 0.958 -7.195 -10.957 1.00 97.81 109 TYR A N 1
ATOM 868 C CA . TYR A 1 109 ? 2.385 -6.902 -11.117 1.00 97.81 109 TYR A CA 1
ATOM 869 C C . TYR A 1 109 ? 2.992 -7.544 -12.367 1.00 97.81 109 TYR A C 1
ATOM 871 O O . TYR A 1 109 ? 3.776 -6.902 -13.068 1.00 97.81 109 TYR A O 1
ATOM 879 N N . SER A 1 110 ? 2.608 -8.778 -12.698 1.00 98.00 110 SER A N 1
ATOM 880 C CA . SER A 1 110 ? 3.047 -9.421 -13.941 1.00 98.00 110 SER A CA 1
ATOM 881 C C . SER A 1 110 ? 2.561 -8.659 -15.177 1.00 98.00 110 SER A C 1
ATOM 883 O O . SER A 1 110 ? 3.305 -8.516 -16.146 1.00 98.00 110 SER A O 1
ATOM 885 N N . GLU A 1 111 ? 1.343 -8.118 -15.151 1.00 97.75 111 GLU A N 1
ATOM 886 C CA . GLU A 1 111 ? 0.802 -7.295 -16.236 1.00 97.75 111 GLU A CA 1
ATOM 887 C C . GLU A 1 111 ? 1.501 -5.936 -16.353 1.00 97.75 111 GLU A C 1
ATOM 889 O O . GLU A 1 111 ? 1.752 -5.486 -17.474 1.00 97.75 111 GLU A O 1
ATOM 894 N N . VAL A 1 112 ? 1.862 -5.307 -15.231 1.00 96.50 112 VAL A N 1
ATOM 895 C CA . VAL A 1 112 ? 2.672 -4.078 -15.208 1.00 96.50 112 VAL A CA 1
ATOM 896 C C . VAL A 1 112 ? 4.027 -4.326 -15.866 1.00 96.50 112 VAL A C 1
ATOM 898 O O . VAL A 1 112 ? 4.409 -3.589 -16.775 1.00 96.50 112 VAL A O 1
ATOM 901 N N . VAL A 1 113 ? 4.725 -5.399 -15.482 1.00 97.69 113 VAL A N 1
ATOM 902 C CA . VAL A 1 113 ? 6.019 -5.767 -16.082 1.00 97.69 113 VAL A CA 1
ATOM 903 C C . VAL A 1 113 ? 5.869 -6.114 -17.561 1.00 97.69 113 VAL A C 1
ATOM 905 O O . VAL A 1 113 ? 6.691 -5.701 -18.375 1.00 97.69 113 VAL A O 1
ATOM 908 N N . ARG A 1 114 ? 4.796 -6.815 -17.944 1.00 97.94 114 ARG A N 1
ATOM 909 C CA . ARG A 1 114 ? 4.511 -7.116 -19.353 1.00 97.94 114 ARG A CA 1
ATOM 910 C C . ARG A 1 114 ? 4.336 -5.842 -20.186 1.00 97.94 114 ARG A C 1
ATOM 912 O O . ARG A 1 114 ? 4.798 -5.801 -21.321 1.00 97.94 114 ARG A O 1
ATOM 919 N N . LYS A 1 115 ? 3.663 -4.819 -19.646 1.00 97.69 115 LYS A N 1
ATOM 920 C CA . LYS A 1 115 ? 3.461 -3.520 -20.317 1.00 97.69 115 LYS A CA 1
ATOM 921 C C . LYS A 1 115 ? 4.730 -2.663 -20.321 1.00 97.69 115 LYS A C 1
ATOM 923 O O . LYS A 1 115 ? 4.970 -1.947 -21.287 1.00 97.69 115 LYS A O 1
ATOM 928 N N . ASN A 1 116 ? 5.534 -2.732 -19.262 1.00 96.81 116 ASN A N 1
ATOM 929 C CA . ASN A 1 116 ? 6.784 -1.992 -19.126 1.00 96.81 116 ASN A CA 1
ATOM 930 C C . ASN A 1 116 ? 7.905 -2.897 -18.578 1.00 96.81 116 ASN A C 1
ATOM 932 O O . ASN A 1 116 ? 8.123 -2.943 -17.362 1.00 96.81 116 ASN A O 1
ATOM 936 N N . PRO A 1 117 ? 8.672 -3.571 -19.457 1.00 97.38 117 PRO A N 1
ATOM 937 C CA . PRO A 1 117 ? 9.711 -4.518 -19.045 1.00 97.38 117 PRO A CA 1
ATOM 938 C C . PRO A 1 117 ? 10.801 -3.929 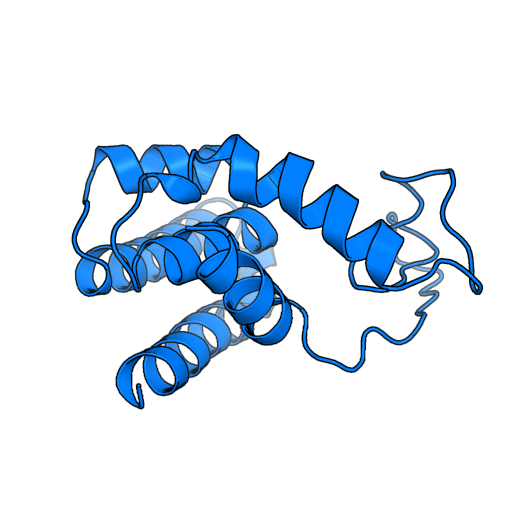-18.141 1.00 97.38 117 PRO A C 1
ATOM 940 O O . PRO A 1 117 ? 11.404 -4.658 -17.356 1.00 97.38 117 PRO A O 1
ATOM 943 N N . LYS A 1 118 ? 11.028 -2.605 -18.171 1.00 95.62 118 LYS A N 1
ATOM 944 C CA . LYS A 1 118 ? 11.989 -1.932 -17.274 1.00 95.62 118 LYS A CA 1
ATOM 945 C C . LYS A 1 118 ? 11.618 -2.082 -15.794 1.00 95.62 118 LYS A C 1
ATOM 947 O O . LYS A 1 118 ? 12.493 -1.996 -14.935 1.00 95.62 118 LYS A O 1
ATOM 952 N N . MET A 1 119 ? 10.342 -2.331 -15.496 1.00 93.75 119 MET A N 1
ATOM 953 C CA . MET A 1 119 ? 9.842 -2.536 -14.136 1.00 93.75 119 MET A CA 1
ATOM 954 C C . MET A 1 119 ? 10.174 -3.917 -13.563 1.00 93.75 119 MET A C 1
ATOM 956 O O . MET A 1 119 ? 10.040 -4.117 -12.357 1.00 93.75 119 MET A O 1
ATOM 960 N N . ALA A 1 120 ? 10.666 -4.859 -14.379 1.00 96.19 120 ALA A N 1
ATOM 961 C CA . ALA A 1 120 ? 11.025 -6.207 -13.929 1.00 96.19 120 ALA A CA 1
ATOM 962 C C . ALA A 1 120 ? 12.000 -6.206 -12.737 1.00 96.19 120 ALA A C 1
ATOM 964 O O . ALA A 1 120 ? 11.912 -7.076 -11.871 1.00 96.19 120 ALA A O 1
ATOM 965 N N . LYS A 1 121 ? 12.875 -5.193 -12.638 1.00 94.62 121 LYS A N 1
ATOM 966 C CA . LYS A 1 121 ? 13.821 -5.035 -11.522 1.00 94.62 121 LYS A CA 1
ATOM 967 C C . LYS A 1 121 ? 13.149 -4.890 -10.145 1.00 94.62 121 LYS A C 1
ATOM 969 O O . LYS A 1 121 ? 13.761 -5.246 -9.145 1.00 94.62 121 LYS A O 1
ATOM 974 N N . TYR A 1 122 ? 11.896 -4.427 -10.085 1.00 91.12 122 TYR A N 1
ATOM 975 C CA . TYR A 1 122 ? 11.129 -4.274 -8.839 1.00 91.12 122 TYR A CA 1
ATOM 976 C C . TYR A 1 122 ? 10.222 -5.473 -8.527 1.00 91.12 122 TYR A C 1
ATOM 978 O O . TYR A 1 122 ? 9.796 -5.646 -7.385 1.00 91.12 122 TYR A O 1
ATOM 986 N N . PHE A 1 123 ? 9.956 -6.332 -9.517 1.00 95.44 123 PHE A N 1
ATOM 987 C CA . PHE A 1 123 ? 8.947 -7.392 -9.434 1.00 95.44 123 PHE A CA 1
ATOM 988 C C . PHE A 1 123 ? 9.154 -8.335 -8.245 1.00 95.44 123 PHE A C 1
ATOM 990 O O . PHE A 1 123 ? 8.219 -8.608 -7.495 1.00 95.44 123 PHE A O 1
ATOM 997 N N . ARG A 1 124 ? 10.397 -8.783 -8.022 1.00 96.44 124 ARG A N 1
ATOM 998 C CA . ARG A 1 124 ? 10.739 -9.638 -6.875 1.00 96.44 124 ARG A CA 1
ATOM 999 C C . ARG A 1 124 ? 10.385 -8.969 -5.544 1.00 96.44 124 ARG A C 1
ATOM 1001 O O . ARG A 1 124 ? 9.864 -9.634 -4.655 1.00 96.44 124 ARG A O 1
ATOM 1008 N N . GLY A 1 125 ? 10.649 -7.669 -5.412 1.00 92.50 125 GLY A N 1
ATOM 1009 C CA . GLY A 1 125 ? 10.315 -6.897 -4.215 1.00 92.50 125 GLY A CA 1
ATOM 1010 C C . GLY A 1 125 ? 8.807 -6.820 -3.985 1.00 92.50 125 GLY A C 1
ATOM 1011 O O . GLY A 1 125 ? 8.345 -7.061 -2.871 1.00 92.50 125 GLY A O 1
ATOM 1012 N N . TRP A 1 126 ? 8.035 -6.573 -5.044 1.00 95.62 126 TRP A N 1
ATOM 1013 C CA . TRP A 1 126 ? 6.573 -6.539 -4.974 1.00 95.62 126 TRP A CA 1
ATOM 1014 C C . TRP A 1 126 ? 5.974 -7.886 -4.564 1.00 95.62 126 TRP A C 1
ATOM 1016 O O . TRP A 1 126 ? 5.155 -7.938 -3.650 1.00 95.62 126 TRP A O 1
ATOM 1026 N N . VAL A 1 127 ? 6.424 -8.990 -5.168 1.00 97.06 127 VAL A N 1
ATOM 1027 C CA . VAL A 1 127 ? 5.962 -10.341 -4.804 1.00 97.06 127 VAL A CA 1
ATOM 1028 C C . VAL A 1 127 ? 6.346 -10.687 -3.365 1.00 97.06 127 VAL A C 1
ATOM 1030 O O . VAL A 1 127 ? 5.505 -11.162 -2.604 1.00 97.06 127 VAL A O 1
ATOM 1033 N N . ASN A 1 128 ? 7.580 -10.385 -2.952 1.00 95.81 128 ASN A N 1
ATOM 1034 C CA . ASN A 1 128 ? 8.009 -10.587 -1.568 1.00 95.81 128 ASN A CA 1
ATOM 1035 C C . ASN A 1 128 ? 7.153 -9.787 -0.577 1.00 95.81 128 ASN A C 1
ATOM 1037 O O . ASN A 1 128 ? 6.850 -10.294 0.499 1.00 95.81 128 ASN A O 1
ATOM 1041 N N . ARG A 1 129 ? 6.726 -8.565 -0.925 1.00 94.38 129 ARG A N 1
ATOM 1042 C CA . ARG A 1 129 ? 5.811 -7.778 -0.086 1.00 94.38 129 ARG A CA 1
ATOM 1043 C C . ARG A 1 129 ? 4.469 -8.485 0.101 1.00 94.38 129 ARG A C 1
ATOM 1045 O O . ARG A 1 129 ? 4.008 -8.580 1.234 1.00 94.38 129 ARG A O 1
ATOM 1052 N N . VAL A 1 130 ? 3.885 -9.023 -0.974 1.00 95.62 130 VAL A N 1
ATOM 1053 C CA . VAL A 1 130 ? 2.632 -9.798 -0.907 1.00 95.62 130 VAL A CA 1
ATOM 1054 C C . VAL A 1 130 ? 2.800 -11.015 0.003 1.00 95.62 130 VAL A C 1
ATOM 1056 O O . VAL A 1 130 ? 1.988 -11.222 0.900 1.00 95.62 130 VAL A O 1
ATOM 1059 N N . ILE A 1 131 ? 3.877 -11.784 -0.173 1.00 95.75 131 ILE A N 1
ATOM 1060 C CA . ILE A 1 131 ? 4.160 -12.976 0.644 1.00 95.75 131 ILE A CA 1
ATOM 1061 C C . ILE A 1 131 ? 4.351 -12.600 2.119 1.00 95.75 131 ILE A C 1
ATOM 1063 O O . ILE A 1 131 ? 3.769 -13.223 3.003 1.00 95.75 131 ILE A O 1
ATOM 1067 N N . ASN A 1 132 ? 5.130 -11.558 2.404 1.00 93.75 132 ASN A N 1
ATOM 1068 C CA . ASN A 1 132 ? 5.363 -11.109 3.774 1.00 93.75 132 ASN A CA 1
ATOM 1069 C C . ASN A 1 132 ? 4.072 -10.634 4.445 1.00 93.75 132 ASN A C 1
ATOM 1071 O O . ASN A 1 132 ? 3.867 -10.911 5.624 1.00 93.75 132 ASN A O 1
ATOM 1075 N N . LEU A 1 133 ? 3.205 -9.928 3.714 1.00 93.31 133 LEU A N 1
ATOM 1076 C CA . LEU A 1 133 ? 1.913 -9.508 4.243 1.00 93.31 133 LEU A CA 1
ATOM 1077 C C . LEU A 1 133 ? 1.004 -10.712 4.502 1.00 93.31 133 LEU A C 1
ATOM 1079 O O . LEU A 1 133 ? 0.429 -10.790 5.582 1.00 93.31 133 LEU A O 1
ATOM 1083 N N . TRP A 1 134 ? 0.949 -11.675 3.576 1.00 94.62 134 TRP A N 1
ATOM 1084 C CA . TRP A 1 134 ? 0.215 -12.933 3.747 1.00 94.62 134 TRP A CA 1
ATOM 1085 C C . TRP A 1 134 ? 0.604 -13.641 5.051 1.00 94.62 134 TRP A C 1
ATOM 1087 O O . TRP A 1 134 ? -0.255 -14.015 5.845 1.00 94.62 134 TRP A O 1
ATOM 1097 N N . LEU A 1 135 ? 1.905 -13.784 5.310 1.00 93.25 135 LEU A N 1
ATOM 1098 C CA . LEU A 1 135 ? 2.405 -14.442 6.520 1.00 93.25 135 LEU A CA 1
ATOM 1099 C C . LEU A 1 135 ? 2.062 -13.683 7.809 1.00 93.25 135 LEU A C 1
ATOM 1101 O O . LEU A 1 135 ? 1.937 -14.307 8.859 1.00 93.25 135 LEU A O 1
ATOM 1105 N N . LYS A 1 136 ? 1.940 -12.353 7.747 1.00 90.44 136 LYS A N 1
ATOM 1106 C CA . LYS A 1 136 ? 1.570 -11.522 8.901 1.00 90.44 136 LYS A CA 1
ATOM 1107 C C . LYS A 1 136 ? 0.077 -11.621 9.207 1.00 90.44 136 LYS A C 1
ATOM 1109 O O . LYS A 1 136 ? -0.274 -11.787 10.364 1.00 90.44 136 LYS A O 1
ATOM 1114 N N . ILE A 1 137 ? -0.782 -11.563 8.187 1.00 88.06 137 ILE A N 1
ATOM 1115 C CA . ILE A 1 137 ? -2.242 -11.575 8.381 1.00 88.06 137 ILE A CA 1
ATOM 1116 C C . ILE A 1 137 ? -2.805 -12.955 8.749 1.00 88.06 137 ILE A C 1
ATOM 1118 O O . ILE A 1 137 ? -3.911 -13.012 9.261 1.00 88.06 137 ILE A O 1
ATOM 1122 N N . GLN A 1 138 ? -2.067 -14.047 8.511 1.00 78.56 138 GLN A N 1
ATOM 1123 C CA . GLN A 1 138 ? -2.465 -15.406 8.917 1.00 78.56 138 GLN A CA 1
A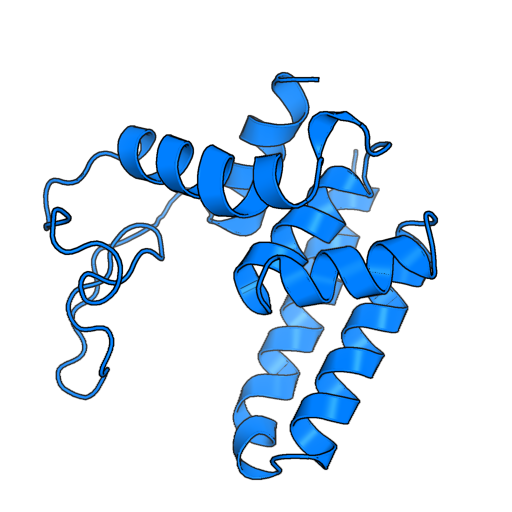TOM 1124 C C . GLN A 1 138 ? -2.179 -15.753 10.385 1.00 78.56 138 GLN A C 1
ATOM 1126 O O . GLN A 1 138 ? -2.638 -16.789 10.859 1.00 78.56 138 GLN A O 1
ATOM 1131 N N . ARG A 1 139 ? -1.336 -14.977 11.072 1.00 62.91 139 ARG A N 1
ATOM 1132 C CA . ARG A 1 139 ? -0.898 -15.274 12.448 1.00 62.91 139 ARG A CA 1
ATOM 1133 C C . ARG A 1 139 ? -1.797 -14.661 13.525 1.00 62.91 139 ARG A C 1
ATOM 1135 O O . ARG A 1 139 ? -1.497 -14.840 14.701 1.00 62.91 139 ARG A O 1
ATOM 1142 N N . ASP A 1 140 ? -2.858 -13.985 13.105 1.00 55.09 140 ASP A N 1
ATOM 1143 C CA . ASP A 1 140 ? -3.874 -13.339 13.935 1.00 55.09 140 ASP A CA 1
ATOM 1144 C C . ASP A 1 140 ? -5.224 -14.041 13.721 1.00 55.09 140 ASP A C 1
ATOM 1146 O O . ASP A 1 140 ? -6.007 -14.117 14.694 1.00 55.09 140 ASP A O 1
#

Sequence (140 aa):
MRENFDRAFLLVIGAEGKPTNDPDDPGGFTIWGLAKHYHPEIDANTPIDYAKQVYRKEYWDAIGADDLPSPLDIAAFDFAVTSAPGDAIALLKVTRHWEEFMVRRIKHYSEVVRKNPKMAKYFRGWVNRVINLWLKIQRD

Nearest PDB structures (foldseek):
  6xc1-assembly1_A  TM=4.554E-01  e=1.790E+00  Tequatrovirus T4
  6wsk-assembly1_A  TM=3.374E-01  e=1.608E+00  Tequatrovirus T4
  1oyu-assembly2_B  TM=3.072E-01  e=1.445E+00  Tequatrovirus T4
  5da8-assembly2_O  TM=2.889E-01  e=5.802E+00  Chlorobaculum tepidum TLS
  2qe4-assembly1_B  TM=2.209E-01  e=6.121E+00  Homo sapiens

Foldseek 3Di:
DVVVLVVLLCLQQNPDQQWDADPPDPLGIGGSNHGCVVVVPDDNPDDVVNVSVCLCPFQQVLLPLVPADPPQSSLLSNLCSVPNNVVSNVLVVVDSDNVVSLVVSLVVLVVVCVVPVVCVVCSVVSNVSSVSVVVVRVVD

Solvent-accessible surface area (backbone atoms only — not comparable to full-atom values): 7950 Å² total; per-residue (Å²): 86,79,72,53,53,62,52,33,49,46,73,67,62,45,95,75,47,63,74,45,71,47,94,86,43,90,42,43,51,25,40,63,86,47,34,25,68,85,40,75,87,58,56,97,80,61,51,70,68,57,50,50,52,50,48,41,56,65,24,32,56,64,55,48,30,68,81,42,61,83,67,31,25,46,55,41,33,47,39,9,73,75,62,39,33,70,54,32,45,58,49,54,74,76,41,88,48,47,70,58,45,56,53,50,49,51,52,50,53,54,51,51,26,70,77,38,63,85,49,50,85,49,46,65,59,56,48,48,48,53,53,54,50,52,62,58,67,72,76,113

Mean predicted aligned error: 4.91 Å